Protein AF-A0A7W1DUR4-F1 (afdb_monomer_lite)

Radius of gyration: 16.23 Å; chains: 1; bounding box: 42×20×44 Å

Secondary structure (DSSP, 8-state):
-PPPPHHHHHHHHHHHHHHHHHHHHHHHHHHHHHTT-S-HHHHHHHHHHHHHHHHHHHHHT-TTSS-GGGHHHHHHHHHHHHHHHHHHHHHHHHHHHT-HHHHHHHHHHHHHHHHHHHHHHHHHHHHHHSPP-

Foldseek 3Di:
DDADDPLLVVLLVQQLVLLVVLLVLLVVLLVCLVVVPPPVVSNVVSLVSNVVSLVSNCVCPDPPSDDPLLVVLVVLLVQLSVLLVVLSVQCVVCVVVVPSVSSVVSSVSSNVSSVSSVVSSVSSVVSNPDDDD

Structure (mmCIF, N/CA/C/O backbone):
data_AF-A0A7W1DUR4-F1
#
_entry.id   AF-A0A7W1DUR4-F1
#
loop_
_atom_site.group_PDB
_atom_site.id
_atom_site.type_symbol
_atom_site.label_atom_id
_atom_site.label_alt_id
_atom_site.label_comp_id
_atom_site.label_asym_id
_atom_site.label_entity_id
_atom_site.label_seq_id
_atom_site.pdbx_PDB_ins_code
_atom_site.Cartn_x
_atom_site.Cartn_y
_atom_site.Cartn_z
_atom_site.occupancy
_atom_site.B_iso_or_equiv
_atom_site.auth_seq_id
_atom_site.auth_comp_id
_atom_site.auth_asym_id
_atom_site.auth_atom_id
_atom_site.pdbx_PDB_model_num
ATOM 1 N N . MET A 1 1 ? 25.388 5.567 -16.644 1.00 50.66 1 MET A N 1
ATOM 2 C CA . MET A 1 1 ? 24.011 5.363 -16.150 1.00 50.66 1 MET A CA 1
ATOM 3 C C . MET A 1 1 ? 23.182 4.933 -17.340 1.00 50.66 1 MET A C 1
ATOM 5 O O . MET A 1 1 ? 22.970 5.758 -18.220 1.00 50.66 1 MET A O 1
ATOM 9 N N . SER A 1 2 ? 22.811 3.657 -17.444 1.00 60.75 2 SER A N 1
ATOM 10 C CA . SER A 1 2 ? 21.875 3.264 -18.503 1.00 60.75 2 SER A CA 1
ATOM 11 C C . SER A 1 2 ? 20.505 3.839 -18.195 1.00 60.75 2 SER A C 1
ATOM 13 O O . SER A 1 2 ? 19.979 3.639 -17.101 1.00 60.75 2 SER A O 1
ATOM 15 N N . ALA A 1 3 ? 19.957 4.565 -19.161 1.00 84.31 3 ALA A N 1
ATOM 16 C CA . ALA A 1 3 ? 18.621 5.115 -19.067 1.00 84.31 3 ALA A CA 1
ATOM 17 C C . ALA A 1 3 ? 17.580 3.987 -19.000 1.00 84.31 3 ALA A C 1
ATOM 19 O O . ALA A 1 3 ? 17.784 2.896 -19.543 1.00 84.31 3 ALA A O 1
ATOM 20 N N . LEU A 1 4 ? 16.464 4.259 -18.326 1.00 90.50 4 LEU A N 1
ATOM 21 C CA . LEU A 1 4 ? 15.267 3.434 -18.433 1.00 90.50 4 LEU A CA 1
ATOM 22 C C . LEU A 1 4 ? 14.829 3.366 -19.900 1.00 90.50 4 LEU A C 1
ATOM 24 O O . LEU A 1 4 ? 14.905 4.361 -20.624 1.00 90.50 4 LEU A O 1
ATOM 28 N N . THR A 1 5 ? 14.341 2.207 -20.336 1.00 93.50 5 THR A N 1
ATOM 29 C CA . THR A 1 5 ? 13.557 2.139 -21.576 1.00 93.50 5 THR A CA 1
ATOM 30 C C . THR A 1 5 ? 12.288 2.987 -21.434 1.00 93.50 5 THR A C 1
ATOM 32 O O . THR A 1 5 ? 11.857 3.271 -20.317 1.00 93.50 5 THR A O 1
ATOM 35 N N . ALA A 1 6 ? 11.651 3.369 -22.546 1.00 93.06 6 ALA A N 1
ATOM 36 C CA . ALA A 1 6 ? 10.404 4.141 -22.498 1.00 93.06 6 ALA A CA 1
ATOM 37 C C . ALA A 1 6 ? 9.330 3.448 -21.635 1.00 93.06 6 ALA A C 1
ATOM 39 O O . ALA A 1 6 ? 8.773 4.062 -20.734 1.00 93.06 6 ALA A O 1
ATOM 40 N N . ALA A 1 7 ? 9.139 2.137 -21.822 1.00 92.50 7 ALA A N 1
ATOM 41 C CA . ALA A 1 7 ? 8.183 1.356 -21.039 1.00 92.50 7 ALA A CA 1
ATOM 42 C C . ALA A 1 7 ? 8.535 1.293 -19.540 1.00 92.50 7 ALA A C 1
ATOM 44 O O . ALA A 1 7 ? 7.648 1.358 -18.692 1.00 92.50 7 ALA A O 1
ATOM 45 N N . GLU A 1 8 ? 9.822 1.174 -19.195 1.00 95.31 8 GLU A N 1
ATOM 46 C CA . GLU A 1 8 ? 10.261 1.218 -17.796 1.00 95.31 8 GLU A CA 1
ATOM 47 C C . GLU A 1 8 ? 10.084 2.615 -17.182 1.00 95.31 8 GLU A C 1
ATOM 49 O O . GLU A 1 8 ? 9.706 2.719 -16.017 1.00 95.31 8 GLU A O 1
ATOM 54 N N . GLY A 1 9 ? 10.332 3.675 -17.956 1.00 94.69 9 GLY A N 1
ATOM 55 C CA . GLY A 1 9 ? 10.113 5.061 -17.549 1.00 94.69 9 GLY A CA 1
ATOM 56 C C . GLY A 1 9 ? 8.640 5.351 -17.271 1.00 94.69 9 GLY A C 1
ATOM 57 O O . GLY A 1 9 ? 8.315 5.847 -16.193 1.00 94.69 9 GLY A O 1
ATOM 58 N N . ASP A 1 10 ? 7.756 4.964 -18.190 1.00 95.00 10 ASP A N 1
ATOM 59 C CA . ASP A 1 10 ? 6.304 5.120 -18.049 1.00 95.00 10 ASP A CA 1
ATOM 60 C C . ASP A 1 10 ? 5.774 4.335 -16.842 1.00 95.00 10 ASP A C 1
ATOM 62 O O . ASP A 1 10 ? 4.972 4.846 -16.053 1.00 95.00 10 ASP A O 1
ATOM 66 N N . PHE A 1 11 ? 6.255 3.099 -16.658 1.00 95.88 11 PHE A N 1
ATOM 67 C CA . PHE A 1 11 ? 5.910 2.283 -15.497 1.00 95.88 11 PHE A CA 1
ATOM 68 C C . PHE A 1 11 ? 6.344 2.961 -14.194 1.00 95.88 11 PHE A C 1
ATOM 70 O O . PHE A 1 11 ? 5.530 3.123 -13.285 1.00 95.88 11 PHE A O 1
ATOM 77 N N . TYR A 1 12 ? 7.603 3.397 -14.113 1.00 95.81 12 TYR A N 1
ATOM 78 C CA . TYR A 1 12 ? 8.146 4.066 -12.935 1.00 95.81 12 TYR A CA 1
ATOM 79 C C . TYR A 1 12 ? 7.345 5.325 -12.576 1.00 95.81 12 TYR A C 1
ATOM 81 O O . TYR A 1 12 ? 6.882 5.450 -11.445 1.00 95.81 12 TYR A O 1
ATOM 89 N N . GLN A 1 13 ? 7.111 6.212 -13.548 1.00 95.62 13 GLN A N 1
ATOM 90 C CA . GLN A 1 13 ? 6.363 7.460 -13.349 1.00 95.62 13 GLN A CA 1
ATOM 91 C C . GLN A 1 13 ? 4.905 7.222 -12.938 1.00 95.62 13 GLN A C 1
ATOM 93 O O . GLN A 1 13 ? 4.315 8.048 -12.246 1.00 95.62 13 GLN A O 1
ATOM 98 N N . THR A 1 14 ? 4.322 6.094 -13.348 1.00 95.44 14 THR A N 1
ATOM 99 C CA . THR A 1 14 ? 2.959 5.716 -12.961 1.00 95.44 14 THR A CA 1
ATOM 100 C C . THR A 1 14 ? 2.899 5.166 -11.534 1.00 95.44 14 THR A C 1
ATOM 102 O O . THR A 1 14 ? 1.961 5.471 -10.797 1.00 95.44 14 THR A O 1
ATOM 105 N N . ILE A 1 15 ? 3.864 4.326 -11.149 1.00 96.81 15 ILE A N 1
ATOM 106 C CA . ILE A 1 15 ? 3.818 3.551 -9.901 1.00 96.81 15 ILE A CA 1
ATOM 107 C C . ILE A 1 15 ? 4.394 4.315 -8.710 1.00 96.81 15 ILE A C 1
ATOM 109 O O . ILE A 1 15 ? 3.811 4.256 -7.628 1.00 96.81 15 ILE A O 1
ATOM 113 N N . GLU A 1 16 ? 5.505 5.028 -8.891 1.00 95.50 16 GLU A N 1
ATOM 114 C CA . GLU A 1 16 ? 6.213 5.730 -7.813 1.00 95.50 16 GLU A CA 1
ATOM 115 C C . GLU A 1 16 ? 5.298 6.648 -6.979 1.00 95.50 16 GLU A C 1
ATOM 117 O O . GLU A 1 16 ? 5.184 6.411 -5.770 1.00 95.50 16 GLU A O 1
ATOM 122 N N . PRO A 1 17 ? 4.534 7.589 -7.573 1.00 95.81 17 PRO A N 1
ATOM 123 C CA . PRO A 1 17 ? 3.699 8.487 -6.779 1.00 95.81 17 PRO A CA 1
ATOM 124 C C . PRO A 1 17 ? 2.542 7.754 -6.088 1.00 95.81 17 PRO A C 1
ATOM 126 O O . PRO A 1 17 ? 2.071 8.184 -5.035 1.00 95.81 17 PRO A O 1
ATOM 129 N N . GLN A 1 18 ? 2.071 6.639 -6.657 1.00 95.50 18 GLN A N 1
ATOM 130 C CA . GLN A 1 18 ? 1.002 5.842 -6.053 1.00 95.50 18 GLN A CA 1
ATOM 131 C C . GLN A 1 18 ? 1.508 5.070 -4.832 1.00 95.50 18 GLN A C 1
ATOM 133 O O . GLN A 1 18 ? 0.800 5.020 -3.829 1.00 95.50 18 GLN A O 1
ATOM 138 N N . LEU A 1 19 ? 2.722 4.507 -4.885 1.00 94.88 19 LEU A N 1
ATOM 139 C CA . LEU A 1 19 ? 3.339 3.833 -3.737 1.00 94.88 19 LEU A CA 1
ATOM 140 C C . LEU A 1 19 ? 3.587 4.806 -2.584 1.00 94.88 19 LEU A C 1
ATOM 142 O O . LEU A 1 19 ? 3.220 4.501 -1.452 1.00 94.88 19 LEU A O 1
ATOM 146 N N . ALA A 1 20 ? 4.143 5.986 -2.871 1.00 93.50 20 ALA A N 1
ATOM 147 C CA . ALA A 1 20 ? 4.379 7.012 -1.857 1.00 93.50 20 ALA A CA 1
ATOM 148 C C . ALA A 1 20 ? 3.069 7.476 -1.191 1.00 93.50 20 ALA A C 1
ATOM 150 O O . ALA A 1 20 ? 2.984 7.580 0.037 1.00 93.50 20 ALA A O 1
ATOM 151 N N . ALA A 1 21 ? 2.021 7.696 -1.994 1.00 94.75 21 ALA A N 1
ATOM 152 C CA . ALA A 1 21 ? 0.700 8.048 -1.483 1.00 94.75 21 ALA A CA 1
ATOM 153 C C . ALA A 1 21 ? 0.081 6.915 -0.647 1.00 94.75 21 ALA A C 1
ATOM 155 O O . ALA A 1 21 ? -0.464 7.179 0.420 1.00 94.75 21 ALA A O 1
ATOM 156 N N . ALA A 1 22 ? 0.183 5.661 -1.095 1.00 96.25 22 ALA A N 1
ATOM 157 C CA . ALA A 1 22 ? -0.337 4.511 -0.359 1.00 96.25 22 ALA A CA 1
ATOM 158 C C . ALA A 1 22 ? 0.382 4.309 0.985 1.00 96.25 22 ALA A C 1
ATOM 160 O O . ALA A 1 22 ? -0.283 4.042 1.981 1.00 96.25 22 ALA A O 1
ATOM 161 N N . ALA A 1 23 ? 1.707 4.489 1.039 1.00 93.75 23 ALA A N 1
ATOM 162 C CA . ALA A 1 23 ? 2.470 4.429 2.288 1.00 93.75 23 ALA A CA 1
ATOM 163 C C . ALA A 1 23 ? 2.015 5.515 3.279 1.00 93.75 23 ALA A C 1
ATOM 165 O O . ALA A 1 23 ? 1.713 5.214 4.430 1.00 93.75 23 ALA A O 1
ATOM 166 N N . THR A 1 24 ? 1.860 6.754 2.801 1.00 93.75 24 THR A N 1
ATOM 167 C CA . THR A 1 24 ? 1.368 7.871 3.626 1.00 93.75 24 THR A CA 1
ATOM 168 C C . THR A 1 24 ? -0.034 7.599 4.180 1.00 93.75 24 THR A C 1
ATOM 170 O O . THR A 1 24 ? -0.307 7.845 5.353 1.00 93.75 24 THR A O 1
ATOM 173 N N . GLU A 1 25 ? -0.943 7.078 3.353 1.00 94.81 25 GLU A N 1
ATOM 174 C CA . GLU A 1 25 ? -2.304 6.771 3.805 1.00 94.81 25 GLU A CA 1
ATOM 175 C C . GLU A 1 25 ? -2.351 5.564 4.748 1.00 94.81 25 GLU A C 1
ATOM 177 O O . GLU A 1 25 ? -3.141 5.552 5.690 1.00 94.81 25 GLU A O 1
ATOM 182 N N . ALA A 1 26 ? -1.477 4.574 4.556 1.00 94.88 26 ALA A N 1
ATOM 183 C CA . ALA A 1 26 ? -1.329 3.458 5.483 1.00 94.88 26 ALA A CA 1
ATOM 184 C C . ALA A 1 26 ? -0.877 3.924 6.878 1.00 94.88 26 ALA A C 1
ATOM 186 O O . ALA A 1 26 ? -1.443 3.476 7.881 1.00 94.88 26 ALA A O 1
ATOM 187 N N . ASP A 1 27 ? 0.061 4.872 6.946 1.00 93.06 27 ASP A N 1
ATOM 188 C CA . ASP A 1 27 ? 0.480 5.500 8.204 1.00 93.06 27 ASP A CA 1
ATOM 189 C C . ASP A 1 27 ? -0.664 6.281 8.862 1.00 93.06 27 ASP A C 1
ATOM 191 O O . ASP A 1 27 ? -0.885 6.160 10.069 1.00 93.06 27 ASP A O 1
ATOM 195 N N . ASN A 1 28 ? -1.449 7.030 8.078 1.00 92.38 28 ASN A N 1
ATOM 196 C CA . ASN A 1 28 ? -2.622 7.746 8.588 1.00 92.38 28 ASN A CA 1
ATOM 197 C C . ASN A 1 28 ? -3.647 6.786 9.214 1.00 92.38 28 ASN A C 1
ATOM 199 O O . ASN A 1 28 ? -4.171 7.053 10.299 1.00 92.38 28 ASN A O 1
ATOM 203 N N . VAL A 1 29 ? -3.937 5.664 8.546 1.00 92.06 29 VAL A N 1
ATOM 204 C CA . VAL A 1 29 ? -4.864 4.635 9.046 1.00 92.06 29 VAL A CA 1
ATOM 205 C C . VAL A 1 29 ? -4.336 4.015 10.342 1.00 92.06 29 VAL A C 1
ATOM 207 O O . VAL A 1 29 ? -5.088 3.910 11.315 1.00 92.06 29 VAL A O 1
ATOM 210 N N . ALA A 1 30 ? -3.047 3.664 10.392 1.00 91.75 30 ALA A N 1
ATOM 211 C CA . ALA A 1 30 ? -2.420 3.120 11.594 1.00 91.75 30 ALA A CA 1
ATOM 212 C C . ALA A 1 30 ? -2.494 4.112 12.769 1.00 91.75 30 ALA A C 1
ATOM 214 O O . ALA A 1 30 ? -2.937 3.741 13.857 1.00 91.75 30 ALA A O 1
ATOM 215 N N . ALA A 1 31 ? -2.164 5.386 12.537 1.00 91.56 31 ALA A N 1
ATOM 216 C CA . ALA A 1 31 ? -2.216 6.434 13.555 1.00 91.56 31 ALA A CA 1
ATOM 217 C C . ALA A 1 31 ? -3.634 6.646 14.116 1.00 91.56 31 ALA A C 1
ATOM 219 O O . ALA A 1 31 ? -3.807 6.828 15.324 1.00 91.56 31 ALA A O 1
ATOM 220 N N . LEU A 1 32 ? -4.670 6.585 13.269 1.00 90.31 32 LEU A N 1
ATOM 221 C CA . LEU A 1 32 ? -6.064 6.654 13.722 1.00 90.31 32 LEU A CA 1
ATOM 222 C C . LEU A 1 32 ? -6.442 5.464 14.616 1.00 90.31 32 LEU A C 1
ATOM 224 O O . LEU A 1 32 ? -7.172 5.646 15.597 1.00 90.31 32 LEU A O 1
ATOM 228 N N . GLY A 1 33 ? -5.951 4.266 14.288 1.00 88.44 33 GLY A N 1
ATOM 229 C CA . GLY A 1 33 ? -6.135 3.061 15.096 1.00 88.44 33 GLY A CA 1
ATOM 230 C C . GLY A 1 33 ? -5.455 3.159 16.464 1.00 88.44 33 GLY A C 1
ATOM 231 O O . GLY A 1 33 ? -6.084 2.860 17.477 1.00 88.44 33 GLY A O 1
ATOM 232 N N . GLU A 1 34 ? -4.225 3.673 16.519 1.00 89.94 34 GLU A N 1
ATOM 233 C CA . GLU A 1 34 ? -3.462 3.871 17.766 1.00 89.94 34 GLU A CA 1
ATOM 234 C C . GLU A 1 34 ? -4.099 4.869 18.713 1.00 89.94 34 GLU A C 1
ATOM 236 O O . GLU A 1 34 ? -4.176 4.650 19.921 1.00 89.94 34 GLU A O 1
ATOM 241 N N . GLN A 1 35 ? -4.612 5.960 18.155 1.00 91.19 35 GLN A N 1
ATOM 242 C CA . GLN A 1 35 ? -5.366 6.949 18.915 1.00 91.19 35 GLN A CA 1
ATOM 243 C C . GLN A 1 35 ? -6.729 6.409 19.365 1.00 91.19 35 GLN A C 1
ATOM 245 O O . GLN A 1 35 ? -7.466 7.117 20.055 1.00 91.19 35 GLN A O 1
ATOM 250 N N . ARG A 1 36 ? -7.088 5.180 18.953 1.00 87.50 36 ARG A N 1
ATOM 251 C CA . ARG A 1 36 ? -8.404 4.559 19.142 1.00 87.50 36 ARG A CA 1
ATOM 252 C C . ARG A 1 36 ? -9.502 5.546 18.777 1.00 87.50 36 ARG A C 1
ATOM 254 O O . ARG A 1 36 ? -10.457 5.760 19.531 1.00 87.50 36 ARG A O 1
ATOM 261 N N . SER A 1 37 ? -9.307 6.211 17.636 1.00 84.94 37 SER A N 1
ATOM 262 C CA . SER A 1 37 ? -10.148 7.318 17.214 1.00 84.94 37 SER A CA 1
ATOM 263 C C . SER A 1 37 ? -11.605 6.874 17.192 1.00 84.94 37 SER A C 1
ATOM 265 O O . SER A 1 37 ? -11.982 5.907 16.534 1.00 84.94 37 SER A O 1
ATOM 267 N N . ARG A 1 38 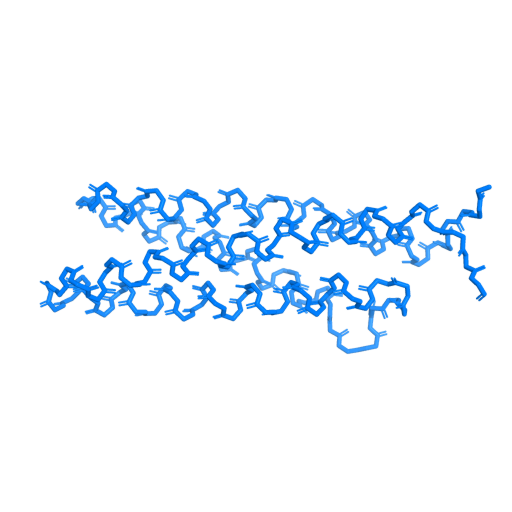? -12.456 7.609 17.908 1.00 84.75 38 ARG A N 1
ATOM 268 C CA . ARG A 1 38 ? -13.906 7.361 17.908 1.00 84.75 38 ARG A CA 1
ATOM 269 C C . ARG A 1 38 ? -14.582 7.906 16.650 1.00 84.75 38 ARG A C 1
ATOM 271 O O . ARG A 1 38 ? -15.781 7.710 16.459 1.00 84.75 38 ARG A O 1
ATOM 278 N N . ASN A 1 39 ? -13.835 8.598 15.789 1.00 89.62 39 ASN A N 1
ATOM 279 C CA . ASN A 1 39 ? -14.350 9.132 14.540 1.00 89.62 39 ASN A CA 1
ATOM 280 C C . ASN A 1 39 ? -14.345 8.047 13.452 1.00 89.62 39 ASN A C 1
ATOM 282 O O . ASN A 1 39 ? -13.473 8.004 12.584 1.00 89.62 39 ASN A O 1
ATOM 286 N N . LEU A 1 40 ? -15.362 7.184 13.492 1.00 85.38 40 LEU A N 1
ATOM 287 C CA . LEU A 1 40 ? -15.532 6.086 12.535 1.00 85.38 40 LEU A CA 1
ATOM 288 C C . LEU A 1 40 ? -15.631 6.570 11.079 1.00 85.38 40 LEU A C 1
ATOM 290 O O . LEU A 1 40 ? -15.251 5.839 10.167 1.00 85.38 40 LEU A O 1
ATOM 294 N N . PHE A 1 41 ? -16.109 7.796 10.844 1.00 89.88 41 PHE A N 1
ATOM 295 C CA . PHE A 1 41 ? -16.147 8.380 9.503 1.00 89.88 41 PHE A CA 1
ATOM 296 C C . PHE A 1 41 ? -14.746 8.707 8.983 1.00 89.88 41 PHE A C 1
ATOM 298 O O . PHE A 1 41 ? -14.460 8.436 7.819 1.00 89.88 41 PHE A O 1
ATOM 305 N N . ALA A 1 42 ? -13.868 9.245 9.835 1.00 89.50 42 ALA A N 1
ATOM 306 C CA . ALA A 1 42 ? -12.477 9.503 9.471 1.00 89.50 42 ALA A CA 1
ATOM 307 C C . ALA A 1 42 ? -11.728 8.199 9.164 1.00 89.50 42 ALA A C 1
ATOM 309 O O . ALA A 1 42 ? -11.069 8.120 8.132 1.00 89.50 42 ALA A O 1
ATOM 310 N N . ILE A 1 43 ? -11.909 7.164 9.996 1.00 88.38 43 ILE A N 1
ATOM 311 C CA . ILE A 1 43 ? -11.308 5.838 9.774 1.00 88.38 43 ILE A CA 1
ATOM 312 C C . ILE A 1 43 ? -11.785 5.250 8.445 1.00 88.38 43 ILE A C 1
ATOM 314 O O . ILE A 1 43 ? -10.969 4.934 7.586 1.00 88.38 43 ILE A O 1
ATOM 318 N N . ARG A 1 44 ? -13.104 5.175 8.223 1.00 90.75 44 ARG A N 1
ATOM 319 C CA . ARG A 1 44 ? -13.661 4.624 6.976 1.00 90.75 44 ARG A CA 1
ATOM 320 C C . ARG A 1 44 ? -13.205 5.384 5.740 1.00 90.75 44 ARG A C 1
ATOM 322 O O . ARG A 1 44 ? -12.966 4.770 4.707 1.00 90.75 44 ARG A O 1
ATOM 329 N N . ARG A 1 45 ? -13.100 6.712 5.832 1.00 93.62 45 ARG A N 1
ATOM 330 C CA . ARG A 1 45 ? -12.596 7.536 4.733 1.00 93.62 45 ARG A CA 1
ATOM 331 C C . ARG A 1 45 ? -11.129 7.224 4.439 1.00 93.62 45 ARG A C 1
ATOM 333 O O . ARG A 1 45 ? -10.798 7.061 3.273 1.00 93.62 45 ARG A O 1
ATOM 340 N N . ALA A 1 46 ? -10.284 7.136 5.464 1.00 92.44 46 ALA A N 1
ATOM 341 C CA . ALA A 1 46 ? -8.869 6.814 5.296 1.00 92.44 46 ALA A CA 1
ATOM 342 C C . ALA A 1 46 ? -8.678 5.404 4.709 1.00 92.44 46 ALA A C 1
ATOM 344 O O . ALA A 1 46 ? -7.954 5.245 3.733 1.00 92.44 46 ALA A O 1
ATOM 345 N N . GLU A 1 47 ? -9.410 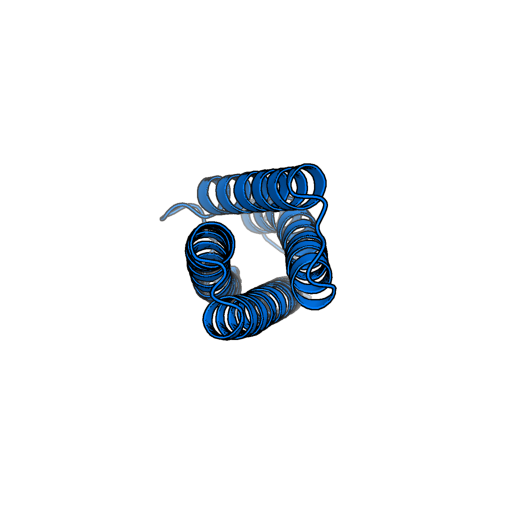4.405 5.215 1.00 94.31 47 GLU A N 1
ATOM 346 C CA . GLU A 1 47 ? -9.404 3.043 4.663 1.00 94.31 47 GLU A CA 1
ATOM 347 C C . GLU A 1 47 ? -9.858 3.002 3.198 1.00 94.31 47 GLU A C 1
ATOM 349 O O . GLU A 1 47 ? -9.257 2.301 2.391 1.00 94.31 47 GLU A O 1
ATOM 354 N N . ALA A 1 48 ? -10.911 3.745 2.837 1.00 95.75 48 ALA A N 1
ATOM 355 C CA . ALA A 1 48 ? -11.397 3.795 1.459 1.00 95.75 48 ALA A CA 1
ATOM 356 C C . ALA A 1 48 ? 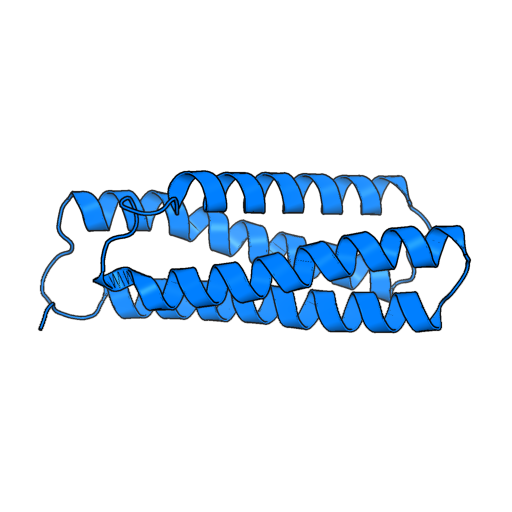-10.367 4.432 0.516 1.00 95.75 48 ALA A C 1
ATOM 358 O O . ALA A 1 48 ? -10.107 3.894 -0.555 1.00 95.75 48 ALA A O 1
ATOM 359 N N . ILE A 1 49 ? -9.745 5.539 0.937 1.00 96.12 49 ILE A N 1
ATOM 360 C CA . ILE A 1 49 ? -8.679 6.187 0.165 1.00 96.12 49 ILE A CA 1
ATOM 361 C C . ILE A 1 49 ? -7.502 5.225 -0.012 1.00 96.12 49 ILE A C 1
ATOM 363 O O . ILE A 1 49 ? -7.004 5.083 -1.127 1.00 96.12 49 ILE A O 1
ATOM 367 N N . LEU A 1 50 ? -7.073 4.548 1.056 1.00 97.06 50 LEU A N 1
ATOM 368 C CA . LEU A 1 50 ? -5.993 3.571 0.984 1.00 97.06 50 LEU A CA 1
ATOM 369 C C . LEU A 1 50 ? -6.336 2.424 0.023 1.00 97.06 50 LEU A C 1
ATOM 371 O O . LEU A 1 50 ? -5.540 2.122 -0.862 1.00 97.06 50 LEU A O 1
ATOM 375 N N . GLU A 1 51 ? -7.520 1.820 0.144 1.00 97.69 51 GLU A N 1
ATOM 376 C CA . GLU A 1 51 ? -7.947 0.727 -0.738 1.00 97.69 51 GLU A CA 1
ATOM 377 C C . GLU A 1 51 ? -7.991 1.165 -2.208 1.00 97.69 51 GLU A C 1
ATOM 379 O O . GLU A 1 51 ? -7.473 0.457 -3.071 1.00 97.69 51 GLU A O 1
ATOM 384 N N . ASP A 1 52 ? -8.511 2.360 -2.505 1.00 96.94 52 ASP A N 1
ATOM 385 C CA . ASP A 1 52 ? -8.525 2.907 -3.866 1.00 96.94 52 ASP A CA 1
ATOM 386 C C . ASP A 1 52 ? -7.104 3.033 -4.447 1.00 96.94 52 ASP A C 1
ATOM 388 O O . ASP A 1 52 ? -6.875 2.736 -5.627 1.00 96.94 52 ASP A O 1
ATOM 392 N N . ARG A 1 53 ? -6.120 3.424 -3.621 1.00 96.44 53 ARG A N 1
ATOM 393 C CA . ARG A 1 53 ? -4.702 3.478 -4.020 1.00 96.44 53 ARG A CA 1
ATOM 394 C C . ARG A 1 53 ? -4.141 2.090 -4.286 1.00 96.44 53 ARG A C 1
ATOM 396 O O . ARG A 1 53 ? -3.499 1.889 -5.318 1.00 96.44 53 ARG A O 1
ATOM 403 N N . LEU A 1 54 ? -4.404 1.130 -3.400 1.00 98.00 54 LEU A N 1
ATOM 404 C CA . LEU A 1 54 ? -3.956 -0.248 -3.588 1.00 98.00 54 LEU A CA 1
ATOM 405 C C . LEU A 1 54 ? -4.545 -0.834 -4.881 1.00 98.00 54 LEU A C 1
ATOM 407 O O . LEU A 1 54 ? -3.801 -1.363 -5.700 1.00 98.00 54 LEU A O 1
ATOM 411 N N . VAL A 1 55 ? -5.839 -0.639 -5.143 1.00 97.56 55 VAL A N 1
ATOM 412 C CA . VAL A 1 55 ? -6.498 -1.088 -6.382 1.00 97.56 55 VAL A CA 1
ATOM 413 C C . VAL A 1 55 ? -5.888 -0.443 -7.633 1.00 97.56 55 VAL A C 1
ATOM 415 O O . VAL A 1 55 ? -5.759 -1.098 -8.675 1.00 97.56 55 VAL A O 1
ATOM 418 N N . ALA A 1 56 ? -5.508 0.836 -7.566 1.00 95.88 56 ALA A N 1
ATOM 419 C CA . ALA A 1 56 ? -4.844 1.514 -8.676 1.00 95.88 56 ALA A CA 1
ATOM 420 C C . ALA A 1 56 ? -3.476 0.884 -8.991 1.00 95.88 56 ALA A C 1
ATOM 422 O O . ALA A 1 56 ? -3.182 0.617 -10.163 1.00 95.88 56 ALA A O 1
ATOM 423 N N . ILE A 1 57 ? -2.677 0.584 -7.961 1.00 97.25 57 ILE A N 1
ATOM 424 C CA . ILE A 1 57 ? -1.369 -0.066 -8.118 1.00 97.25 57 ILE A CA 1
ATOM 425 C C . ILE A 1 57 ? -1.542 -1.501 -8.637 1.00 97.25 57 ILE A C 1
ATOM 427 O O . ILE A 1 57 ? -0.873 -1.877 -9.600 1.00 97.25 57 ILE A O 1
ATOM 431 N N . ASP A 1 58 ? -2.487 -2.283 -8.114 1.00 97.62 58 ASP A N 1
ATOM 432 C CA . ASP A 1 58 ? -2.784 -3.636 -8.612 1.00 97.62 58 ASP A CA 1
ATOM 433 C C . ASP A 1 58 ? -3.150 -3.644 -10.100 1.00 97.62 58 ASP A C 1
ATOM 435 O O . ASP A 1 58 ? -2.717 -4.501 -10.875 1.00 97.62 58 ASP A O 1
ATOM 439 N N . ARG A 1 59 ? -3.942 -2.661 -10.544 1.00 95.62 59 ARG A N 1
ATOM 440 C CA . ARG A 1 59 ? -4.323 -2.529 -11.956 1.00 95.62 59 ARG A CA 1
ATOM 441 C C . ARG A 1 59 ? -3.115 -2.239 -12.848 1.00 95.62 59 ARG A C 1
ATOM 443 O O . ARG A 1 59 ? -3.061 -2.741 -13.978 1.00 95.62 59 ARG A O 1
ATOM 450 N N . ALA A 1 60 ? -2.179 -1.431 -12.364 1.00 93.62 60 ALA A N 1
ATOM 451 C CA . ALA A 1 60 ? -0.961 -1.082 -13.083 1.00 93.62 60 ALA A CA 1
ATOM 452 C C . ALA A 1 60 ? 0.086 -2.214 -13.050 1.00 93.62 60 ALA A C 1
ATOM 454 O O . ALA A 1 60 ? 0.837 -2.381 -14.007 1.00 93.62 60 ALA A O 1
ATOM 455 N N . THR A 1 61 ? 0.066 -3.059 -12.016 1.00 95.75 61 THR A N 1
ATOM 456 C CA . THR A 1 61 ? 1.040 -4.143 -11.775 1.00 95.75 61 THR A CA 1
ATOM 457 C C . THR A 1 61 ? 0.515 -5.542 -12.115 1.00 95.75 61 THR A C 1
ATOM 459 O O . THR A 1 61 ? 1.050 -6.561 -11.657 1.00 95.75 61 THR A O 1
ATOM 462 N N . ARG A 1 62 ? -0.524 -5.617 -12.959 1.00 93.56 62 ARG A N 1
ATOM 463 C CA . ARG A 1 62 ? -1.052 -6.890 -13.470 1.00 93.56 62 ARG A CA 1
ATOM 464 C C . ARG A 1 62 ? 0.054 -7.734 -14.125 1.00 93.56 62 ARG A C 1
ATOM 466 O O . ARG A 1 62 ? 0.970 -7.168 -14.732 1.00 93.56 62 ARG A O 1
ATOM 473 N N . PRO A 1 63 ? -0.045 -9.076 -14.069 1.00 87.12 63 PRO A N 1
ATOM 474 C CA . PRO A 1 63 ? 0.899 -9.962 -14.747 1.00 87.12 63 PRO A CA 1
ATOM 475 C C . PRO A 1 63 ? 1.136 -9.547 -16.207 1.00 87.12 63 PRO A C 1
ATOM 477 O O . PRO A 1 63 ? 0.193 -9.219 -16.926 1.00 87.12 63 PRO A O 1
ATOM 480 N N . GLY A 1 64 ? 2.404 -9.517 -16.626 1.00 85.81 64 GLY A N 1
ATOM 481 C CA . GLY A 1 64 ? 2.814 -9.100 -17.973 1.00 85.81 64 GLY A CA 1
ATOM 482 C C . GLY A 1 64 ? 2.949 -7.587 -18.195 1.00 85.81 64 GLY A C 1
ATOM 483 O O . GLY A 1 64 ? 3.415 -7.187 -19.257 1.00 85.81 64 GLY A O 1
ATOM 484 N N . ARG A 1 65 ? 2.583 -6.738 -17.221 1.00 91.00 65 ARG A N 1
ATOM 485 C CA . ARG A 1 65 ? 2.782 -5.273 -17.290 1.00 91.00 65 ARG A CA 1
ATOM 486 C C . ARG A 1 65 ? 3.960 -4.756 -16.474 1.00 91.00 65 ARG A C 1
ATOM 488 O O . ARG A 1 65 ? 4.313 -3.592 -16.608 1.00 91.00 65 ARG A O 1
ATOM 495 N N . VAL A 1 66 ? 4.540 -5.601 -15.628 1.00 95.50 66 VAL A N 1
ATOM 496 C CA . VAL A 1 66 ? 5.666 -5.243 -14.761 1.00 95.50 66 VAL A CA 1
ATOM 497 C C . VAL A 1 66 ? 6.968 -5.541 -15.503 1.00 95.50 66 VAL A C 1
ATOM 499 O O . VAL A 1 66 ? 7.233 -6.714 -15.781 1.00 95.50 66 VAL A O 1
ATOM 502 N N . PRO A 1 67 ? 7.796 -4.530 -15.821 1.00 95.50 67 PRO A N 1
ATOM 503 C CA . PRO A 1 67 ? 9.137 -4.772 -16.335 1.00 95.50 67 PRO A CA 1
ATOM 504 C C . PRO A 1 67 ? 9.950 -5.600 -15.337 1.00 95.50 67 PRO A C 1
ATOM 506 O O . PRO A 1 67 ? 9.920 -5.319 -14.138 1.00 95.50 67 PRO A O 1
ATOM 509 N N . THR A 1 68 ? 10.718 -6.582 -15.820 1.00 94.94 68 THR A N 1
ATOM 510 C CA . THR A 1 68 ? 11.510 -7.498 -14.974 1.00 94.94 68 THR A CA 1
ATOM 511 C C . THR A 1 68 ? 12.380 -6.754 -13.961 1.00 94.94 68 THR A C 1
ATOM 513 O O . THR A 1 68 ? 12.491 -7.178 -12.813 1.00 94.94 68 THR A O 1
ATOM 516 N N . ARG A 1 69 ? 12.927 -5.595 -14.356 1.00 94.44 69 ARG A N 1
ATOM 517 C CA . ARG A 1 69 ? 13.737 -4.718 -13.500 1.00 94.44 69 ARG A CA 1
ATOM 518 C C . ARG A 1 69 ? 13.037 -4.319 -12.194 1.00 94.44 69 ARG A C 1
ATOM 520 O O . ARG A 1 69 ? 13.702 -4.161 -11.178 1.00 94.44 69 ARG A O 1
ATOM 527 N N . PHE A 1 70 ? 11.712 -4.175 -12.204 1.00 96.31 70 PHE A N 1
ATOM 528 C CA . PHE A 1 70 ? 10.921 -3.723 -11.055 1.00 96.31 70 PHE A CA 1
ATOM 529 C C . PHE A 1 70 ? 10.198 -4.858 -10.317 1.00 96.31 70 PHE A C 1
ATOM 531 O O . PHE A 1 70 ? 9.435 -4.585 -9.392 1.00 96.31 70 PHE A O 1
ATOM 538 N N . ALA A 1 71 ? 10.425 -6.126 -10.683 1.00 95.94 71 ALA A N 1
ATOM 539 C CA . ALA A 1 71 ? 9.705 -7.265 -10.106 1.00 95.94 71 ALA A CA 1
ATOM 540 C C . ALA A 1 71 ? 9.823 -7.331 -8.572 1.00 95.94 71 ALA A C 1
ATOM 542 O O . ALA A 1 71 ? 8.813 -7.468 -7.887 1.00 95.94 71 ALA A O 1
ATOM 543 N N . VAL A 1 72 ? 11.030 -7.125 -8.031 1.00 96.50 72 VAL A N 1
ATOM 544 C CA . VAL A 1 72 ? 11.285 -7.144 -6.578 1.00 96.50 72 VAL A CA 1
ATOM 545 C C . VAL A 1 72 ? 10.479 -6.068 -5.846 1.00 96.50 72 VAL A C 1
ATOM 547 O O . VAL A 1 72 ? 9.869 -6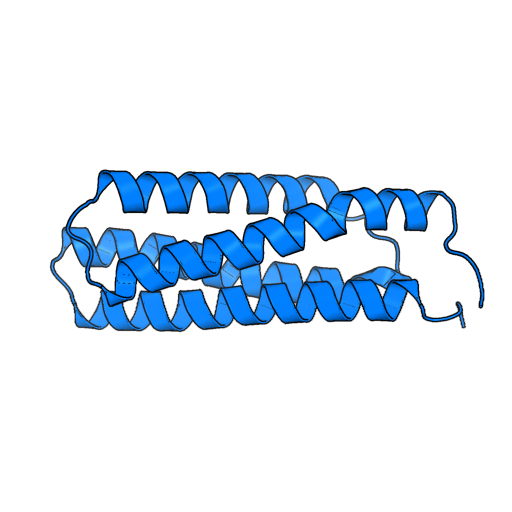.352 -4.817 1.00 96.50 72 VAL A O 1
ATOM 550 N N . ALA A 1 73 ? 10.429 -4.847 -6.387 1.00 97.12 73 ALA A N 1
ATOM 551 C CA . ALA A 1 73 ? 9.642 -3.758 -5.812 1.00 97.12 73 ALA A CA 1
ATOM 552 C C . ALA A 1 73 ? 8.147 -4.111 -5.771 1.00 97.12 73 ALA A C 1
ATOM 554 O O . ALA A 1 73 ? 7.475 -3.883 -4.766 1.00 97.12 73 ALA A O 1
ATOM 555 N N . ILE A 1 74 ? 7.633 -4.731 -6.838 1.00 97.75 74 ILE A N 1
ATOM 556 C CA . ILE A 1 74 ? 6.225 -5.129 -6.912 1.00 97.75 74 ILE A CA 1
ATOM 557 C C . ILE A 1 74 ? 5.896 -6.284 -5.964 1.00 97.75 74 ILE A C 1
ATOM 559 O O . ILE A 1 74 ? 4.820 -6.286 -5.369 1.00 97.75 74 ILE A O 1
ATOM 563 N N . ASP A 1 75 ? 6.805 -7.231 -5.755 1.00 97.25 75 ASP A N 1
ATOM 564 C CA . ASP A 1 75 ? 6.583 -8.302 -4.782 1.00 97.25 75 ASP A CA 1
ATOM 565 C C . ASP A 1 75 ? 6.547 -7.767 -3.342 1.00 97.25 75 ASP A C 1
ATOM 567 O O . ASP A 1 75 ? 5.717 -8.210 -2.545 1.00 97.25 75 ASP A O 1
ATOM 571 N N . ARG A 1 76 ? 7.368 -6.757 -3.016 1.00 97.69 76 ARG A N 1
ATOM 572 C CA . ARG A 1 76 ? 7.292 -6.040 -1.729 1.00 97.69 76 ARG A CA 1
ATOM 573 C C . ARG A 1 76 ? 5.980 -5.285 -1.567 1.00 97.69 76 ARG A C 1
ATOM 575 O O . ARG A 1 76 ? 5.349 -5.389 -0.519 1.00 97.69 76 ARG A O 1
ATOM 582 N N . TYR A 1 77 ? 5.542 -4.597 -2.618 1.00 98.06 77 TYR A N 1
ATOM 583 C CA . TYR A 1 77 ? 4.240 -3.940 -2.636 1.00 98.06 77 TYR A CA 1
ATOM 584 C C . TYR A 1 77 ? 3.106 -4.934 -2.349 1.00 98.06 77 TYR A C 1
ATOM 586 O O . TYR A 1 77 ? 2.285 -4.667 -1.479 1.00 98.06 77 TYR A O 1
ATOM 594 N N . ARG A 1 78 ? 3.077 -6.091 -3.026 1.00 98.12 78 ARG A N 1
ATOM 595 C CA . ARG A 1 78 ? 2.029 -7.109 -2.836 1.00 98.12 78 ARG A CA 1
ATOM 596 C C . ARG A 1 78 ? 1.985 -7.615 -1.396 1.00 98.12 78 ARG A C 1
ATOM 598 O O . ARG A 1 78 ? 0.913 -7.653 -0.805 1.00 98.12 78 ARG A O 1
ATOM 605 N N . GLN A 1 79 ? 3.150 -7.911 -0.813 1.00 97.56 79 GLN A N 1
ATOM 606 C CA . GLN A 1 79 ? 3.261 -8.293 0.601 1.00 97.56 79 GLN A CA 1
ATOM 607 C C . GLN A 1 79 ? 2.671 -7.215 1.525 1.00 97.56 79 GLN A C 1
ATOM 609 O O . GLN A 1 79 ? 1.880 -7.530 2.412 1.00 97.56 79 GLN A O 1
ATOM 614 N N . GLY A 1 80 ? 3.017 -5.943 1.298 1.00 98.00 80 GLY A N 1
ATOM 615 C CA . GLY A 1 80 ? 2.482 -4.823 2.074 1.00 98.00 80 GLY A CA 1
ATOM 616 C C . GLY A 1 80 ? 0.975 -4.634 1.901 1.00 98.00 80 GLY A C 1
ATOM 617 O O . GLY A 1 80 ? 0.251 -4.500 2.885 1.00 98.00 80 GLY A O 1
ATOM 618 N N . ALA A 1 81 ? 0.482 -4.686 0.663 1.00 98.38 81 ALA A N 1
ATOM 619 C CA . ALA A 1 81 ? -0.935 -4.548 0.340 1.00 98.38 81 ALA A CA 1
ATOM 620 C C . ALA A 1 81 ? -1.787 -5.637 1.011 1.00 98.38 81 ALA A C 1
ATOM 622 O O . ALA A 1 81 ? -2.848 -5.338 1.561 1.00 98.38 81 ALA A O 1
ATOM 623 N N . ASP A 1 82 ? -1.309 -6.882 1.029 1.00 98.38 82 ASP A N 1
ATOM 624 C CA . ASP A 1 82 ? -2.004 -7.987 1.691 1.00 98.38 82 ASP A CA 1
ATOM 625 C C . ASP A 1 82 ? -2.075 -7.784 3.212 1.00 98.38 82 ASP A C 1
ATOM 627 O O . ASP A 1 82 ? -3.138 -7.970 3.814 1.00 98.38 82 ASP A O 1
ATOM 631 N N . LEU A 1 83 ? -0.983 -7.328 3.840 1.00 98.31 83 LEU A N 1
ATOM 632 C CA . LEU A 1 83 ? -0.960 -6.971 5.264 1.00 98.31 83 LEU A CA 1
ATOM 633 C C . LEU A 1 83 ? -1.956 -5.856 5.592 1.00 98.31 83 LEU A C 1
ATOM 635 O O . LEU A 1 83 ? -2.706 -5.982 6.562 1.00 98.31 83 LEU A O 1
ATOM 639 N N . LEU A 1 84 ? -2.010 -4.806 4.769 1.00 98.19 84 LEU A N 1
ATOM 640 C CA . LEU A 1 84 ? -2.934 -3.684 4.952 1.00 98.19 84 LEU A CA 1
ATOM 641 C C . LEU A 1 84 ? -4.394 -4.120 4.818 1.00 98.19 84 LEU A C 1
ATOM 643 O O . LEU A 1 84 ? -5.223 -3.757 5.651 1.00 98.19 84 LEU A O 1
ATOM 647 N N . ARG A 1 85 ? -4.723 -4.954 3.828 1.00 98.12 85 ARG A N 1
ATOM 648 C CA . ARG A 1 85 ? -6.085 -5.491 3.660 1.00 98.12 85 ARG A CA 1
ATOM 649 C C . ARG A 1 85 ? -6.517 -6.352 4.837 1.00 98.12 85 ARG A C 1
ATOM 651 O O . ARG A 1 85 ? -7.637 -6.199 5.330 1.00 98.12 85 A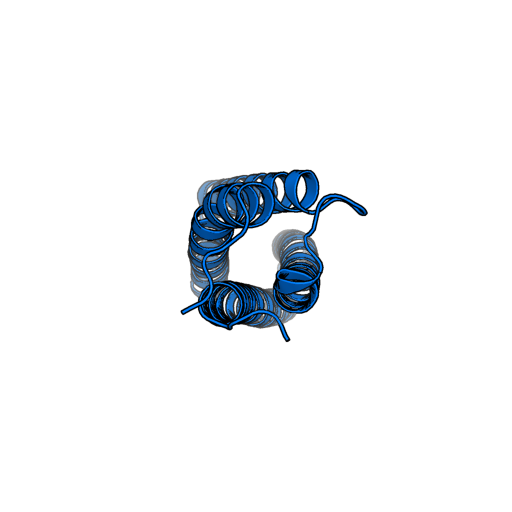RG A O 1
ATOM 658 N N . MET A 1 86 ? -5.628 -7.225 5.312 1.00 97.31 86 MET A N 1
ATOM 659 C CA . MET A 1 86 ? -5.871 -8.020 6.516 1.00 97.31 86 MET A CA 1
ATOM 660 C C . MET A 1 86 ? -6.085 -7.117 7.735 1.00 97.31 86 MET A C 1
ATOM 662 O O . MET A 1 86 ? -7.065 -7.297 8.457 1.00 97.31 86 MET A O 1
ATOM 666 N N . ALA A 1 87 ? -5.232 -6.107 7.925 1.00 96.94 87 ALA A N 1
ATOM 667 C CA . ALA A 1 87 ? -5.348 -5.141 9.013 1.00 96.94 87 ALA A CA 1
ATOM 668 C C . ALA A 1 87 ? -6.681 -4.378 8.979 1.00 96.94 87 ALA A C 1
ATOM 670 O O . ALA A 1 87 ? -7.377 -4.342 9.989 1.00 96.94 87 ALA A O 1
ATOM 671 N N . MET A 1 88 ? -7.092 -3.841 7.825 1.00 95.50 88 MET A N 1
ATOM 672 C CA . MET A 1 88 ? -8.379 -3.147 7.673 1.00 95.50 88 MET A CA 1
ATOM 673 C C . MET A 1 88 ? -9.566 -4.070 7.979 1.00 95.50 88 MET A C 1
ATOM 675 O O . MET A 1 88 ? -10.504 -3.690 8.683 1.00 95.50 88 MET A O 1
ATOM 679 N N . SER A 1 89 ? -9.531 -5.312 7.485 1.00 95.31 89 SER A N 1
ATOM 680 C CA . SER A 1 89 ? -10.575 -6.300 7.771 1.00 95.31 89 SER A CA 1
ATOM 681 C C . SER A 1 89 ? -10.657 -6.631 9.267 1.00 95.31 89 SER A C 1
ATOM 683 O O . SER A 1 89 ? -11.750 -6.690 9.838 1.00 95.31 89 SER A O 1
ATOM 685 N N . GLU A 1 90 ? -9.514 -6.833 9.922 1.00 94.75 90 GLU A N 1
ATOM 686 C CA . GLU A 1 90 ? -9.454 -7.121 11.355 1.00 94.75 90 GLU A CA 1
ATOM 687 C C . GLU A 1 90 ? -9.871 -5.925 12.211 1.00 94.75 90 GLU A C 1
ATOM 689 O O . GLU A 1 90 ? -10.661 -6.114 13.134 1.00 94.75 90 GLU A O 1
ATOM 694 N N . ALA A 1 91 ? -9.436 -4.709 11.874 1.00 92.56 91 ALA A N 1
ATOM 695 C CA . ALA A 1 91 ? -9.812 -3.486 12.577 1.00 92.56 91 ALA A CA 1
ATOM 696 C C . ALA A 1 91 ? -11.333 -3.275 12.556 1.00 92.56 91 ALA A C 1
ATOM 698 O O . ALA A 1 91 ? -11.941 -3.031 13.599 1.00 92.56 91 ALA A O 1
ATOM 699 N N . ARG A 1 92 ? -11.987 -3.462 11.399 1.00 90.25 92 ARG A N 1
ATOM 700 C CA . ARG A 1 92 ? -13.457 -3.392 11.288 1.00 90.25 92 ARG A CA 1
ATOM 701 C C . ARG A 1 92 ? -14.152 -4.401 12.198 1.00 90.25 92 ARG A C 1
ATOM 703 O O . ARG A 1 92 ? -15.119 -4.049 12.875 1.00 90.25 92 ARG A O 1
ATOM 710 N N . SER A 1 93 ? -13.661 -5.641 12.225 1.00 91.81 93 SER A N 1
ATOM 711 C CA . SER A 1 93 ? -14.208 -6.683 13.099 1.00 91.81 93 SER A CA 1
ATOM 712 C C . SER A 1 93 ? -13.968 -6.377 14.580 1.00 91.81 93 SER A C 1
ATOM 714 O O . SER A 1 93 ? -14.853 -6.636 15.392 1.00 91.81 93 SER A O 1
ATOM 716 N N . ALA A 1 94 ? -12.802 -5.830 14.927 1.00 91.69 94 ALA A N 1
ATOM 717 C CA . ALA A 1 94 ? -12.428 -5.459 16.286 1.00 91.69 94 ALA A CA 1
ATOM 718 C C . ALA A 1 94 ? -13.308 -4.323 16.823 1.00 91.69 94 ALA A C 1
ATOM 720 O O . ALA A 1 94 ? -13.875 -4.444 17.906 1.00 91.69 94 ALA A O 1
ATOM 721 N N . PHE A 1 95 ? -13.525 -3.266 16.031 1.00 85.75 95 PHE A N 1
ATOM 722 C CA . PHE A 1 95 ? -14.432 -2.175 16.397 1.00 85.75 95 PHE A CA 1
ATOM 723 C C . PHE A 1 95 ? -15.873 -2.651 16.607 1.00 85.75 95 PHE A C 1
ATOM 725 O O . PHE A 1 95 ? -16.529 -2.196 17.541 1.00 85.75 95 PHE A O 1
ATOM 732 N N . ALA A 1 96 ? -16.365 -3.572 15.771 1.00 87.19 96 ALA A N 1
ATOM 733 C CA . ALA A 1 96 ? -17.710 -4.128 15.922 1.00 87.19 96 ALA A CA 1
ATOM 734 C C . ALA A 1 96 ? -17.867 -4.959 17.210 1.00 87.19 96 ALA A C 1
ATOM 736 O O . ALA A 1 96 ? -18.941 -4.956 17.807 1.00 87.19 96 ALA A O 1
ATOM 737 N N . GLY A 1 97 ? -16.804 -5.652 17.632 1.00 90.12 97 GLY A N 1
ATOM 738 C CA . GLY A 1 97 ? -16.778 -6.488 18.836 1.00 90.12 97 GLY A CA 1
ATOM 739 C C . GLY A 1 97 ? -16.269 -5.799 20.105 1.00 90.12 97 GLY A C 1
ATOM 740 O O . GLY A 1 97 ? -16.258 -6.437 21.151 1.00 90.12 97 GLY A O 1
ATOM 741 N N . LEU A 1 98 ? -15.842 -4.530 20.027 1.00 89.06 98 LEU A N 1
ATOM 742 C CA . LEU A 1 98 ? -15.122 -3.822 21.100 1.00 89.06 98 LEU A CA 1
ATOM 743 C C . LEU A 1 98 ? -13.868 -4.579 21.590 1.00 89.06 98 LEU A C 1
ATOM 745 O O . LEU A 1 98 ? -13.500 -4.507 22.763 1.00 89.06 98 LEU A O 1
ATOM 749 N N . ASP A 1 99 ? -13.220 -5.305 20.680 1.00 94.31 99 ASP A N 1
ATOM 750 C CA . ASP A 1 99 ? -12.043 -6.132 20.945 1.00 94.31 99 ASP A CA 1
ATOM 751 C C . ASP A 1 99 ? -10.767 -5.308 20.728 1.00 94.31 99 ASP A C 1
ATOM 753 O O . ASP A 1 99 ? -10.235 -5.202 19.621 1.00 94.31 99 ASP A O 1
ATOM 757 N N . TRP A 1 100 ? -10.305 -4.656 21.794 1.00 90.75 100 TRP A N 1
ATOM 758 C CA . TRP A 1 100 ? -9.163 -3.743 21.722 1.00 90.75 100 TRP A CA 1
ATOM 759 C C . TRP A 1 100 ? -7.828 -4.455 21.502 1.00 90.75 100 TRP A C 1
ATOM 761 O O . TRP A 1 100 ? -6.953 -3.885 20.860 1.00 90.75 100 TRP A O 1
ATOM 771 N N . GLU A 1 101 ? -7.680 -5.695 21.970 1.00 95.06 101 GLU A N 1
ATOM 772 C CA . GLU A 1 101 ? -6.471 -6.491 21.729 1.00 95.06 101 GLU A CA 1
ATOM 773 C C . GLU A 1 101 ? -6.336 -6.811 20.237 1.00 95.06 101 GLU A C 1
ATOM 775 O O . GLU A 1 101 ? -5.277 -6.621 19.633 1.00 95.06 101 GLU A O 1
ATOM 780 N N . ARG A 1 102 ? -7.446 -7.201 19.601 1.00 94.81 102 ARG A N 1
ATOM 781 C CA . ARG A 1 102 ? -7.479 -7.414 18.155 1.00 94.81 102 ARG A CA 1
ATOM 782 C C . ARG A 1 102 ? -7.267 -6.125 17.368 1.00 94.81 102 ARG A C 1
ATOM 784 O O . ARG A 1 102 ? -6.653 -6.170 16.302 1.00 94.81 102 ARG A O 1
ATOM 791 N N . LEU A 1 103 ? -7.742 -4.983 17.872 1.00 92.75 103 LEU A N 1
ATOM 792 C CA . LEU A 1 103 ? -7.446 -3.688 17.256 1.00 92.75 103 LEU A CA 1
ATOM 793 C C . LEU A 1 103 ? -5.945 -3.374 17.318 1.00 92.75 103 LEU A C 1
ATOM 795 O O . LEU A 1 103 ? -5.375 -2.986 16.301 1.00 92.75 103 LEU A O 1
ATOM 799 N N . ASP A 1 104 ? -5.299 -3.587 18.465 1.00 95.06 104 ASP A N 1
ATOM 800 C CA . ASP A 1 104 ? -3.860 -3.355 18.630 1.00 95.06 104 ASP A CA 1
ATOM 801 C C . ASP A 1 104 ? -3.044 -4.269 17.679 1.00 95.06 104 ASP A C 1
ATOM 803 O O . ASP A 1 104 ? -2.097 -3.817 17.028 1.00 95.06 104 ASP A O 1
ATOM 807 N N . ALA A 1 105 ? -3.462 -5.529 17.493 1.00 96.19 105 ALA A N 1
ATOM 808 C CA . ALA A 1 105 ? -2.862 -6.440 16.510 1.00 96.19 105 ALA A CA 1
ATOM 809 C C . ALA A 1 105 ? -3.071 -5.978 15.053 1.00 96.19 105 ALA A C 1
ATOM 811 O O . ALA A 1 105 ? -2.147 -6.037 14.234 1.00 96.19 105 ALA A O 1
ATOM 812 N N . ALA A 1 106 ? -4.268 -5.484 14.721 1.00 95.94 106 ALA A N 1
ATOM 813 C CA . ALA A 1 106 ? -4.563 -4.926 13.405 1.00 95.94 106 ALA A CA 1
ATOM 814 C C . ALA A 1 106 ? -3.696 -3.691 13.109 1.00 95.94 106 ALA A C 1
ATOM 816 O O . ALA A 1 106 ? -3.138 -3.585 12.018 1.00 95.94 106 ALA A O 1
ATOM 817 N N . VAL A 1 107 ? -3.511 -2.804 14.090 1.00 95.56 107 VAL A N 1
ATOM 818 C CA . VAL A 1 107 ? -2.623 -1.636 13.996 1.00 95.56 107 VAL A CA 1
ATOM 819 C C . VAL A 1 107 ? -1.175 -2.055 13.745 1.00 95.56 107 VAL A C 1
ATOM 821 O O . VAL A 1 107 ? -0.542 -1.539 12.822 1.00 95.56 107 VAL A O 1
ATOM 824 N N . ALA A 1 108 ? -0.654 -3.022 14.507 1.00 96.56 108 ALA A N 1
ATOM 825 C CA . ALA A 1 108 ? 0.706 -3.525 14.315 1.00 96.56 108 ALA A CA 1
ATOM 826 C C . ALA A 1 108 ? 0.907 -4.096 12.901 1.00 96.56 108 ALA A C 1
ATOM 828 O O . ALA A 1 108 ? 1.917 -3.821 12.251 1.00 96.56 108 ALA A O 1
ATOM 829 N N . ARG A 1 109 ? -0.082 -4.836 12.384 1.00 97.12 109 ARG A N 1
ATOM 830 C CA . ARG A 1 109 ? -0.058 -5.336 11.005 1.00 97.12 109 ARG A CA 1
ATOM 831 C C . ARG A 1 109 ? -0.146 -4.210 9.976 1.00 97.12 109 ARG A C 1
ATOM 833 O O . ARG A 1 109 ? 0.539 -4.274 8.959 1.00 97.12 109 ARG A O 1
ATOM 840 N N . SER A 1 110 ? -0.943 -3.175 10.242 1.00 96.38 110 SER A N 1
ATOM 841 C CA . SER A 1 110 ? -1.029 -1.996 9.375 1.00 96.38 110 SER A CA 1
ATOM 842 C C . SER A 1 110 ? 0.332 -1.315 9.233 1.00 96.38 110 SER A C 1
ATOM 844 O O . SER A 1 110 ? 0.733 -1.003 8.116 1.00 96.38 110 SER A O 1
ATOM 846 N N . ARG A 1 111 ? 1.082 -1.162 10.335 1.00 96.19 111 ARG A N 1
ATOM 847 C CA . ARG A 1 111 ? 2.455 -0.626 10.311 1.00 96.19 111 ARG A CA 1
ATOM 848 C C . ARG A 1 111 ? 3.408 -1.487 9.489 1.00 96.19 111 ARG A C 1
ATOM 850 O O . ARG A 1 111 ? 4.098 -0.963 8.628 1.00 96.19 111 ARG A O 1
ATOM 857 N N . GLN A 1 112 ? 3.389 -2.806 9.683 1.00 96.75 112 GLN A N 1
ATOM 858 C CA . GLN A 1 112 ? 4.202 -3.720 8.867 1.00 96.75 112 GLN A CA 1
ATOM 859 C C . GLN A 1 112 ? 3.873 -3.600 7.372 1.00 96.75 112 GLN A C 1
ATOM 861 O O . GLN A 1 112 ? 4.763 -3.662 6.525 1.00 96.75 112 GLN A O 1
ATOM 866 N N . GLY A 1 113 ? 2.591 -3.416 7.047 1.00 97.06 113 GLY A N 1
ATOM 867 C CA . GLY A 1 113 ? 2.140 -3.144 5.690 1.00 97.06 113 GLY A CA 1
ATOM 868 C C . GLY A 1 113 ? 2.678 -1.821 5.140 1.00 97.06 113 GLY A C 1
ATOM 869 O O . GLY A 1 113 ? 3.195 -1.801 4.025 1.00 97.06 113 GLY A O 1
ATOM 870 N N . ALA A 1 114 ? 2.613 -0.740 5.924 1.00 96.00 114 ALA A N 1
ATOM 871 C CA . ALA A 1 114 ? 3.155 0.571 5.561 1.00 96.00 114 ALA A CA 1
ATOM 872 C C . ALA A 1 114 ? 4.677 0.519 5.331 1.00 96.00 114 ALA A C 1
ATOM 874 O O . ALA A 1 114 ? 5.152 0.945 4.277 1.00 96.00 114 ALA A O 1
ATOM 875 N N . ASP A 1 115 ? 5.426 -0.109 6.242 1.00 96.00 115 ASP A N 1
ATOM 876 C CA . ASP A 1 115 ? 6.873 -0.316 6.117 1.00 96.00 115 ASP A CA 1
ATOM 877 C C . ASP A 1 115 ? 7.220 -1.085 4.832 1.00 96.00 115 ASP A C 1
ATOM 879 O O . ASP A 1 115 ? 8.156 -0.735 4.111 1.00 96.00 115 ASP A O 1
ATOM 883 N N . ALA A 1 116 ? 6.436 -2.112 4.488 1.00 97.31 116 ALA A N 1
ATOM 884 C CA . ALA A 1 116 ? 6.623 -2.859 3.248 1.00 97.31 116 ALA A CA 1
ATOM 885 C C . ALA A 1 116 ? 6.376 -2.000 1.992 1.00 97.31 116 ALA A C 1
ATOM 887 O O . ALA A 1 116 ? 7.076 -2.186 0.993 1.00 97.31 116 ALA A O 1
ATOM 888 N N . LEU A 1 117 ? 5.442 -1.041 2.032 1.00 97.69 117 LEU A N 1
ATOM 889 C CA . LEU A 1 117 ? 5.241 -0.076 0.943 1.00 97.69 117 LEU A CA 1
ATOM 890 C C . LEU A 1 117 ? 6.414 0.904 0.812 1.00 97.69 117 LEU A C 1
ATOM 892 O O . LEU A 1 117 ? 6.822 1.211 -0.311 1.00 97.69 117 LEU A O 1
ATOM 896 N N . VAL A 1 118 ? 6.998 1.350 1.929 1.00 96.69 118 VAL A N 1
ATOM 897 C CA . VAL A 1 118 ? 8.219 2.175 1.924 1.00 96.69 118 VAL A CA 1
ATOM 898 C C . VAL A 1 118 ? 9.377 1.400 1.295 1.00 96.69 118 VAL A C 1
ATOM 900 O O . VAL A 1 118 ? 9.999 1.879 0.348 1.00 96.69 118 VAL A O 1
ATOM 903 N N . VAL A 1 119 ? 9.600 0.155 1.726 1.00 97.31 119 VAL A N 1
ATOM 904 C CA . VAL A 1 119 ? 10.629 -0.721 1.143 1.00 97.31 119 VAL A CA 1
ATOM 905 C C . VAL A 1 119 ? 10.376 -0.961 -0.349 1.00 97.31 119 VAL A C 1
ATOM 907 O O . VAL A 1 119 ? 11.322 -0.950 -1.136 1.00 97.31 119 VAL A O 1
A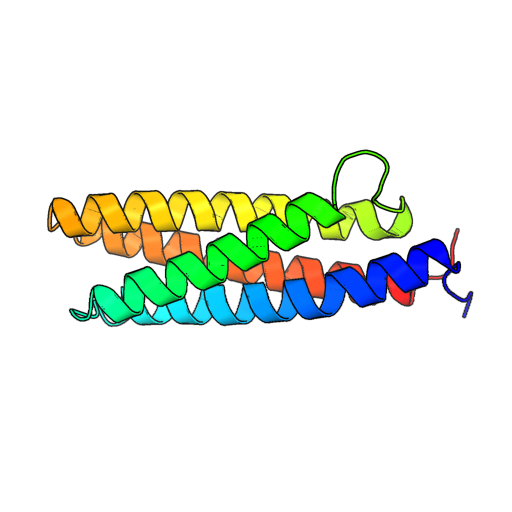TOM 910 N N . ALA A 1 120 ? 9.121 -1.149 -0.767 1.00 97.94 120 ALA A N 1
ATOM 911 C CA . ALA A 1 120 ? 8.765 -1.282 -2.179 1.00 97.94 120 ALA A CA 1
ATOM 912 C C . ALA A 1 120 ? 9.140 -0.029 -2.986 1.00 97.94 120 ALA A C 1
ATOM 914 O O . ALA A 1 120 ? 9.697 -0.149 -4.079 1.00 97.94 120 ALA A O 1
ATOM 915 N N . SER A 1 121 ? 8.886 1.163 -2.438 1.00 96.88 121 SER A N 1
ATOM 916 C CA . SER A 1 121 ? 9.295 2.431 -3.047 1.00 96.88 121 SER A CA 1
ATOM 917 C C . SER A 1 121 ? 10.819 2.534 -3.162 1.00 96.88 121 SER A C 1
ATOM 919 O O . SER A 1 121 ? 11.339 2.850 -4.234 1.00 96.88 121 SER A O 1
ATOM 921 N N . ASP A 1 122 ? 11.563 2.189 -2.111 1.00 96.56 122 ASP A N 1
ATOM 922 C CA . ASP A 1 122 ? 13.030 2.218 -2.130 1.00 96.56 122 ASP A CA 1
ATOM 923 C C . ASP A 1 122 ? 13.625 1.237 -3.149 1.00 96.56 122 ASP A C 1
ATOM 925 O O . ASP A 1 122 ? 14.596 1.560 -3.840 1.00 96.56 122 ASP A O 1
ATOM 929 N N . GLU A 1 123 ? 13.056 0.033 -3.263 1.00 97.00 123 GLU A N 1
ATOM 930 C CA . GLU A 1 123 ? 13.440 -0.942 -4.290 1.00 97.00 123 GLU A CA 1
ATOM 931 C C . GLU A 1 123 ? 13.139 -0.415 -5.698 1.00 97.00 123 GLU A C 1
ATOM 933 O O . GLU A 1 123 ? 13.972 -0.556 -6.594 1.00 97.00 123 GLU A O 1
ATOM 938 N N . LEU A 1 124 ? 11.995 0.250 -5.900 1.00 96.69 124 LEU A N 1
ATOM 939 C CA . LEU A 1 124 ? 11.635 0.855 -7.184 1.00 96.69 124 LEU A CA 1
ATOM 940 C C . LEU A 1 124 ? 12.659 1.926 -7.596 1.00 96.69 124 LEU A C 1
ATOM 942 O O . LEU A 1 124 ? 13.155 1.918 -8.726 1.00 96.69 124 LEU A O 1
ATOM 946 N N . HIS A 1 125 ? 13.030 2.809 -6.665 1.00 95.88 125 HIS A N 1
ATOM 947 C CA . HIS A 1 125 ? 14.041 3.845 -6.875 1.00 95.88 125 HIS A CA 1
ATOM 948 C C . HIS A 1 125 ? 15.432 3.262 -7.149 1.00 95.88 125 HIS A C 1
ATOM 950 O O . HIS A 1 125 ? 16.139 3.731 -8.047 1.00 95.88 125 HIS A O 1
ATOM 956 N N . ARG A 1 126 ? 15.841 2.233 -6.395 1.00 95.25 126 ARG A N 1
ATOM 957 C CA . ARG A 1 126 ? 17.118 1.536 -6.613 1.00 95.25 126 ARG A CA 1
ATOM 958 C C . ARG A 1 126 ? 17.164 0.883 -7.987 1.00 95.25 126 ARG A C 1
ATOM 960 O O . ARG A 1 126 ? 18.128 1.091 -8.724 1.00 95.25 126 ARG A O 1
ATOM 967 N N . ALA A 1 127 ? 16.107 0.168 -8.354 1.00 94.56 127 ALA A N 1
ATOM 968 C CA . ALA A 1 127 ? 15.967 -0.465 -9.656 1.00 94.56 127 ALA A CA 1
ATOM 969 C C . ALA A 1 127 ? 16.029 0.562 -10.797 1.00 94.56 127 ALA A C 1
ATOM 971 O O . ALA A 1 127 ? 16.722 0.335 -11.786 1.00 94.56 127 ALA A O 1
ATOM 972 N N . ALA A 1 128 ? 15.395 1.729 -10.642 1.00 93.56 128 ALA A N 1
ATOM 973 C CA . ALA A 1 128 ? 15.415 2.779 -11.659 1.00 93.56 128 ALA A CA 1
ATOM 974 C C . ALA A 1 128 ? 16.813 3.373 -11.912 1.00 93.56 128 ALA A C 1
ATOM 976 O O . ALA A 1 128 ? 17.104 3.834 -13.016 1.00 93.56 128 ALA A O 1
ATOM 977 N N . ARG A 1 129 ? 17.689 3.349 -10.901 1.00 91.94 129 ARG A N 1
ATOM 978 C CA . ARG A 1 129 ? 19.071 3.857 -10.980 1.00 91.94 129 ARG A CA 1
ATOM 979 C C . ARG A 1 129 ? 20.084 2.791 -11.406 1.00 91.94 129 ARG A C 1
ATOM 981 O O . ARG A 1 129 ? 21.184 3.140 -11.841 1.00 91.94 129 ARG A O 1
ATOM 988 N N . ALA A 1 130 ? 19.741 1.511 -11.271 1.00 85.50 130 ALA A N 1
ATOM 989 C CA . ALA A 1 130 ? 20.607 0.402 -11.648 1.00 85.50 130 ALA A CA 1
ATOM 990 C C . ALA A 1 130 ? 20.734 0.297 -13.178 1.00 85.50 130 ALA A C 1
ATOM 992 O O . ALA A 1 130 ? 19.766 0.481 -13.919 1.00 85.50 130 ALA A O 1
ATOM 993 N N . SER A 1 131 ? 21.942 -0.005 -13.663 1.00 61.97 131 SER A N 1
ATOM 994 C CA . SER A 1 131 ? 22.150 -0.305 -15.086 1.00 61.97 131 SER A CA 1
ATOM 995 C C . SER A 1 131 ? 21.661 -1.731 -15.378 1.00 61.97 131 SER A C 1
ATOM 997 O O . SER A 1 131 ? 21.847 -2.594 -14.520 1.00 61.97 131 SER A O 1
ATOM 999 N N . PRO A 1 132 ? 21.034 -1.997 -16.539 1.00 60.47 132 PRO A N 1
ATOM 1000 C CA . PRO A 1 132 ? 20.638 -3.344 -16.909 1.00 60.47 132 PRO A CA 1
ATOM 1001 C C . PRO A 1 132 ? 21.901 -4.195 -17.071 1.00 60.47 132 PRO A C 1
ATOM 1003 O O . PRO A 1 132 ? 22.829 -3.793 -17.775 1.00 60.47 132 PRO A O 1
ATOM 1006 N N . THR A 1 133 ? 21.942 -5.312 -16.348 1.00 55.28 133 THR A N 1
ATOM 1007 C CA . THR A 1 133 ? 22.927 -6.390 -16.503 1.00 55.28 133 THR A CA 1
ATOM 1008 C C . THR A 1 133 ? 22.617 -7.231 -17.724 1.00 55.28 133 THR A C 1
ATOM 1010 O O . THR A 1 133 ? 21.416 -7.548 -17.892 1.00 55.28 133 THR A O 1
#

Sequence (133 aa):
MSALTAAEGDFYQTIEPQLAAAATEADNVAALGEQRSRNLFAIRRAEAILEDRLVAIDRATRPGRVPTRFAVAIDRYRQGADLLRMAMSEARSAFAGLDWERLDAAVARSRQGADALVVASDELHRAARASPT

pLDDT: mean 92.82, std 7.74, range [50.66, 98.38]